Protein AF-A0A9W7BIH4-F1 (afdb_monomer_lite)

Radius of gyration: 24.08 Å; chains: 1; bounding box: 75×62×47 Å

Foldseek 3Di:
DDPPPPPALDPDPDDLCPVVCVPFPVPDDAPRSLVRLVPDDPVSHDPSVVLVSVLLVQQVVV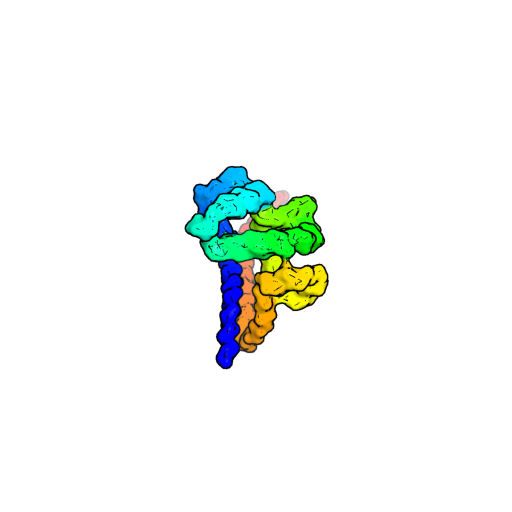QQVQQCVVVVNRRCRPPPSVSVVLVVCLDPVNVVPTDPRNVVSRRNNPPPPCDVVNVVVVVVVVVVVVVVVVVVVVVVVVPDPPPPPDPDDD

Structure (mmCIF, N/CA/C/O backbone):
data_AF-A0A9W7BIH4-F1
#
_entry.id   AF-A0A9W7BIH4-F1
#
loop_
_atom_site.group_PDB
_atom_site.id
_atom_site.type_symbol
_atom_site.label_atom_id
_atom_site.label_alt_id
_atom_site.label_comp_id
_atom_site.label_asym_id
_atom_site.label_entity_id
_atom_site.label_seq_id
_atom_site.pdbx_PDB_ins_code
_atom_site.Cartn_x
_atom_site.Cartn_y
_atom_site.Cartn_z
_atom_site.occupancy
_atom_site.B_iso_or_equiv
_atom_site.auth_seq_id
_atom_site.auth_comp_id
_atom_site.auth_asym_id
_atom_site.auth_atom_id
_atom_site.pdbx_PDB_model_num
ATOM 1 N N . MET A 1 1 ? 21.910 -13.606 21.805 1.00 35.28 1 MET A N 1
ATOM 2 C CA . MET A 1 1 ? 21.619 -12.248 21.303 1.00 35.28 1 MET A CA 1
ATOM 3 C C . MET A 1 1 ? 20.650 -12.376 20.141 1.00 35.28 1 MET A C 1
ATOM 5 O 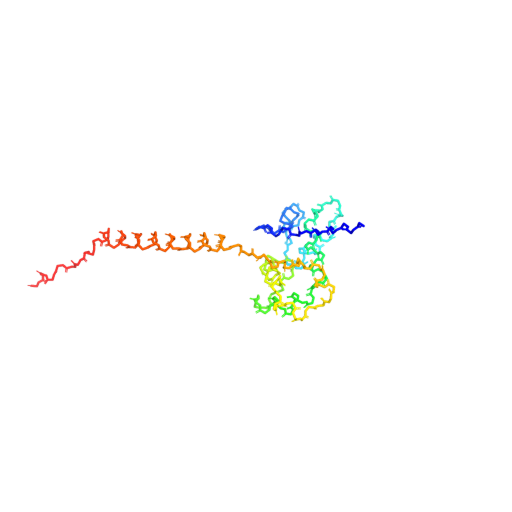O . MET A 1 1 ? 21.078 -12.750 19.060 1.00 35.28 1 MET A O 1
ATOM 9 N N . LEU A 1 2 ? 19.354 -12.165 20.376 1.00 36.50 2 LEU A N 1
ATOM 10 C CA . LEU A 1 2 ? 18.352 -12.098 19.309 1.00 36.50 2 LEU A CA 1
ATOM 11 C C . LEU A 1 2 ? 18.140 -10.621 18.990 1.00 36.50 2 LEU A C 1
ATOM 13 O O . LEU A 1 2 ? 17.525 -9.905 19.774 1.00 36.50 2 LEU A O 1
ATOM 17 N N . ILE A 1 3 ? 18.725 -10.156 17.888 1.00 40.44 3 ILE A N 1
ATOM 18 C CA . ILE A 1 3 ? 18.495 -8.802 17.392 1.00 40.44 3 ILE A CA 1
ATOM 19 C C . ILE A 1 3 ? 17.212 -8.866 16.561 1.00 40.44 3 ILE A C 1
ATOM 21 O O . ILE A 1 3 ? 17.229 -9.325 15.421 1.00 40.44 3 ILE A O 1
ATOM 25 N N . PHE A 1 4 ? 16.090 -8.466 17.158 1.00 33.91 4 PHE A N 1
ATOM 26 C CA . PHE A 1 4 ? 14.836 -8.252 16.440 1.00 33.91 4 PHE A CA 1
ATOM 27 C C . PHE A 1 4 ? 14.981 -6.988 15.585 1.00 33.91 4 PHE A C 1
ATOM 29 O O . PHE A 1 4 ? 14.739 -5.880 16.051 1.00 33.91 4 PHE A O 1
ATOM 36 N N . TRP A 1 5 ? 15.413 -7.150 14.334 1.00 36.06 5 TRP A N 1
ATOM 37 C CA . TRP A 1 5 ? 15.246 -6.124 13.306 1.00 36.06 5 TRP A CA 1
ATOM 38 C C . TRP A 1 5 ? 13.783 -6.145 12.860 1.00 36.06 5 TRP A C 1
ATOM 40 O O . TRP A 1 5 ? 13.414 -6.844 11.921 1.00 36.06 5 TRP A O 1
ATOM 50 N N . THR A 1 6 ? 12.918 -5.426 13.567 1.00 44.88 6 THR A N 1
ATOM 51 C CA . THR A 1 6 ? 11.588 -5.089 13.056 1.00 44.88 6 THR A CA 1
ATOM 52 C C . THR A 1 6 ? 11.733 -3.864 12.163 1.00 44.88 6 THR A C 1
ATOM 54 O O . THR A 1 6 ? 11.725 -2.732 12.643 1.00 44.88 6 THR A O 1
ATOM 57 N N . ALA A 1 7 ? 11.905 -4.097 10.860 1.00 49.81 7 ALA A N 1
ATOM 58 C CA . ALA A 1 7 ? 11.704 -3.077 9.838 1.00 49.81 7 ALA A CA 1
ATOM 59 C C . ALA A 1 7 ? 10.211 -2.712 9.831 1.00 49.81 7 ALA A C 1
ATOM 61 O O . ALA A 1 7 ? 9.383 -3.379 9.214 1.00 49.81 7 ALA A O 1
ATOM 62 N N . GLY A 1 8 ? 9.850 -1.718 10.640 1.00 48.38 8 GLY A N 1
ATOM 63 C CA . GLY A 1 8 ? 8.512 -1.150 10.652 1.00 48.38 8 GLY A CA 1
ATOM 64 C C . GLY A 1 8 ? 8.331 -0.280 9.417 1.00 48.38 8 GLY A C 1
ATOM 65 O O . GLY A 1 8 ? 8.950 0.777 9.314 1.00 48.38 8 GLY A O 1
ATOM 66 N N . ILE A 1 9 ? 7.479 -0.718 8.492 1.00 53.25 9 ILE A N 1
ATOM 67 C CA . ILE A 1 9 ? 7.035 0.107 7.368 1.00 53.25 9 ILE A CA 1
ATOM 68 C C . ILE A 1 9 ? 6.170 1.228 7.956 1.00 53.25 9 ILE A C 1
ATOM 70 O O . ILE A 1 9 ? 5.017 1.014 8.336 1.00 53.25 9 ILE A O 1
ATOM 74 N N . HIS A 1 10 ? 6.740 2.427 8.078 1.00 49.75 10 HIS A N 1
ATOM 75 C CA . HIS A 1 10 ? 5.979 3.625 8.409 1.00 49.75 10 HIS A CA 1
ATOM 76 C C . HIS A 1 10 ? 5.130 4.006 7.195 1.00 49.75 10 HIS A C 1
ATOM 78 O O . HIS A 1 10 ? 5.634 4.583 6.235 1.00 49.75 10 HIS A O 1
ATOM 84 N N . ILE A 1 11 ? 3.836 3.686 7.242 1.00 51.62 11 ILE A N 1
ATOM 85 C CA . ILE A 1 11 ? 2.863 4.159 6.253 1.00 51.62 11 ILE A CA 1
ATOM 86 C C . ILE A 1 11 ? 2.709 5.673 6.458 1.00 51.62 11 ILE A C 1
ATOM 88 O O . ILE A 1 11 ? 2.007 6.130 7.363 1.00 51.62 11 ILE A O 1
ATOM 92 N N . THR A 1 12 ? 3.427 6.465 5.666 1.00 53.59 12 THR A N 1
ATOM 93 C CA . THR A 1 12 ? 3.216 7.910 5.569 1.00 53.59 12 THR A CA 1
ATOM 94 C C . THR A 1 12 ? 1.928 8.177 4.781 1.00 53.59 12 THR A C 1
ATOM 96 O O . THR A 1 12 ? 1.431 7.329 4.050 1.00 53.59 12 THR A O 1
ATOM 99 N N . SER A 1 13 ? 1.337 9.364 4.940 1.00 55.25 13 SER A N 1
ATOM 100 C CA . SER A 1 13 ? 0.094 9.768 4.249 1.00 55.25 13 SER A CA 1
ATOM 101 C C . SER A 1 13 ? 0.248 9.965 2.725 1.00 55.25 13 SER A C 1
ATOM 103 O O . SER A 1 13 ? -0.676 10.467 2.090 1.00 55.25 13 SER A O 1
ATOM 105 N N . SER A 1 14 ? 1.411 9.642 2.162 1.00 73.38 14 SER A N 1
ATOM 106 C CA . SER A 1 14 ? 1.775 9.776 0.747 1.00 73.38 14 SER A CA 1
ATOM 107 C C . SER A 1 14 ? 2.116 8.386 0.214 1.00 73.38 14 SER A C 1
ATOM 109 O O . SER A 1 14 ? 2.603 7.545 0.976 1.00 73.38 14 SER A O 1
ATOM 111 N N . HIS A 1 15 ? 1.800 8.115 -1.053 1.00 83.88 15 HIS A N 1
ATOM 112 C CA . HIS A 1 15 ? 2.003 6.794 -1.630 1.00 83.88 15 HIS A CA 1
ATOM 113 C C . HIS A 1 15 ? 3.509 6.468 -1.637 1.00 83.88 15 HIS A C 1
ATOM 115 O O . HIS A 1 15 ? 4.311 7.310 -2.047 1.00 83.88 15 HIS A O 1
ATOM 121 N N . PRO A 1 16 ? 3.935 5.261 -1.206 1.00 88.06 16 PRO A N 1
ATOM 122 C CA . PRO A 1 16 ? 5.358 4.941 -1.040 1.00 88.06 16 PRO A CA 1
ATOM 123 C C . PRO A 1 16 ? 6.213 5.093 -2.305 1.00 88.06 16 PRO A C 1
ATOM 125 O O . PRO A 1 16 ? 7.430 5.192 -2.196 1.00 88.06 16 PRO A O 1
ATOM 128 N N . CYS A 1 17 ? 5.581 5.098 -3.481 1.00 90.25 17 CYS A N 1
ATOM 129 C CA . CYS A 1 17 ? 6.217 5.296 -4.785 1.00 90.25 17 CYS A CA 1
ATOM 130 C C . CYS A 1 17 ? 5.886 6.643 -5.456 1.00 90.25 17 CYS A C 1
ATOM 132 O O . CYS A 1 17 ? 6.120 6.770 -6.655 1.00 90.25 17 CYS A O 1
ATOM 134 N N . ASP A 1 18 ? 5.298 7.624 -4.755 1.00 89.75 18 ASP A N 1
ATOM 135 C CA . ASP A 1 18 ? 4.875 8.908 -5.356 1.00 89.75 18 ASP A CA 1
ATOM 136 C C . ASP A 1 18 ? 6.024 9.605 -6.104 1.00 89.75 18 ASP A C 1
ATOM 138 O O . ASP A 1 18 ? 5.862 10.087 -7.228 1.00 89.75 18 ASP A O 1
ATOM 142 N N . SER A 1 19 ? 7.214 9.634 -5.497 1.00 89.81 19 SER A N 1
ATOM 143 C CA . SER A 1 19 ? 8.403 10.254 -6.089 1.00 89.81 19 SER A CA 1
ATOM 144 C C . SER A 1 19 ? 8.842 9.570 -7.384 1.00 89.81 19 SER A C 1
ATOM 146 O O . SER A 1 19 ? 9.160 10.235 -8.369 1.00 89.81 19 SER A O 1
ATOM 148 N N . GLU A 1 20 ? 8.856 8.244 -7.391 1.00 92.75 20 GLU A N 1
ATOM 149 C CA . GLU A 1 20 ? 9.295 7.400 -8.494 1.00 92.75 20 GLU A CA 1
ATOM 150 C C . GLU A 1 20 ? 8.273 7.407 -9.625 1.00 92.75 20 GLU A C 1
ATOM 152 O O . GLU A 1 20 ? 8.658 7.472 -10.795 1.00 92.75 20 GLU A O 1
ATOM 157 N N . HIS A 1 21 ? 6.985 7.394 -9.272 1.00 90.75 21 HIS A N 1
ATOM 158 C CA . HIS A 1 21 ? 5.874 7.510 -10.205 1.00 90.75 21 HIS A CA 1
ATOM 159 C C . HIS A 1 21 ? 5.957 8.830 -10.964 1.00 90.75 21 HIS A C 1
ATOM 161 O O . HIS A 1 21 ? 6.021 8.818 -12.194 1.00 90.75 21 HIS A O 1
ATOM 167 N N . ALA A 1 22 ? 6.044 9.951 -10.246 1.00 90.56 22 ALA A N 1
ATOM 168 C CA . ALA A 1 22 ? 6.119 11.271 -10.860 1.00 90.56 22 ALA A CA 1
ATOM 169 C C . ALA A 1 22 ? 7.385 11.454 -11.716 1.00 90.56 22 ALA A C 1
ATOM 171 O O . ALA A 1 22 ? 7.328 12.096 -12.765 1.00 90.56 22 ALA A O 1
ATOM 172 N N . ALA A 1 23 ? 8.521 10.893 -11.288 1.00 92.88 23 ALA A N 1
ATOM 173 C CA . ALA A 1 23 ? 9.799 11.069 -11.974 1.00 92.88 23 ALA A CA 1
ATOM 174 C C . ALA A 1 23 ? 9.971 10.168 -13.207 1.00 92.88 23 ALA A C 1
ATOM 176 O O . ALA A 1 23 ? 10.511 10.622 -14.215 1.00 92.88 23 ALA A O 1
ATOM 177 N N . ASN A 1 24 ? 9.538 8.905 -13.140 1.00 93.31 24 ASN A N 1
ATOM 178 C CA . ASN A 1 24 ? 9.872 7.899 -14.157 1.00 93.31 24 ASN A CA 1
ATOM 179 C C . ASN A 1 24 ? 8.651 7.345 -14.899 1.00 93.31 24 ASN A C 1
ATOM 181 O O . ASN A 1 24 ? 8.778 6.921 -16.046 1.00 93.31 24 ASN A O 1
ATOM 185 N N . CYS A 1 25 ? 7.473 7.364 -14.273 1.00 91.81 25 CYS A N 1
ATOM 186 C CA . CYS A 1 25 ? 6.267 6.716 -14.785 1.00 91.81 25 CYS A CA 1
ATOM 187 C C . CYS A 1 25 ? 5.052 7.665 -14.928 1.00 91.81 25 CYS A C 1
ATOM 189 O O . CYS A 1 25 ? 3.927 7.222 -14.695 1.00 91.81 25 CYS A O 1
ATOM 191 N N . PRO A 1 26 ? 5.196 8.941 -15.351 1.00 91.06 26 PRO A N 1
ATOM 192 C CA . PRO A 1 26 ? 4.129 9.946 -15.229 1.00 91.06 26 PRO A CA 1
ATOM 193 C C . PRO A 1 26 ? 2.877 9.659 -16.074 1.00 91.06 26 PRO A C 1
ATOM 195 O O . PRO A 1 26 ? 1.811 10.203 -15.807 1.00 91.06 26 PRO A O 1
ATOM 198 N N . ALA A 1 27 ? 2.999 8.824 -17.110 1.00 91.06 27 ALA A N 1
ATOM 199 C CA . ALA A 1 27 ? 1.890 8.429 -17.980 1.00 91.06 27 ALA A CA 1
ATOM 200 C C . ALA A 1 27 ? 1.286 7.058 -17.619 1.00 91.06 27 ALA A C 1
ATOM 202 O O . ALA A 1 27 ? 0.334 6.619 -18.266 1.00 91.06 27 ALA A O 1
ATOM 203 N N . ALA A 1 28 ? 1.856 6.356 -16.637 1.00 88.25 28 ALA A N 1
ATOM 204 C CA . ALA A 1 28 ? 1.406 5.034 -16.231 1.00 88.25 28 ALA A CA 1
ATOM 205 C C . ALA A 1 28 ? 0.387 5.127 -15.085 1.00 88.25 28 ALA A C 1
ATOM 207 O O . ALA A 1 28 ? 0.487 5.994 -14.216 1.00 88.25 28 ALA A O 1
ATOM 208 N N . ALA A 1 29 ? -0.587 4.217 -15.089 1.00 83.12 29 ALA A N 1
ATOM 209 C CA . ALA A 1 29 ? -1.617 4.084 -14.060 1.00 83.12 29 ALA A CA 1
ATOM 210 C C . ALA A 1 29 ? -2.024 2.609 -13.907 1.00 83.12 29 ALA A C 1
ATOM 212 O O . ALA A 1 29 ? -1.887 1.829 -14.860 1.00 83.12 29 ALA A O 1
ATOM 213 N N . GLY A 1 30 ? -2.531 2.235 -12.729 1.00 82.00 30 GLY A N 1
ATOM 214 C CA . GLY A 1 30 ? -2.961 0.869 -12.421 1.00 82.00 30 GLY A CA 1
ATOM 215 C C . GLY A 1 30 ? -1.857 -0.164 -12.656 1.00 82.00 30 GLY A C 1
ATOM 216 O O . GLY A 1 30 ? -0.708 0.034 -12.279 1.00 82.00 30 GLY A O 1
ATOM 217 N N . GLU A 1 31 ? -2.175 -1.263 -13.339 1.00 83.00 31 GLU A N 1
ATOM 218 C CA . GLU A 1 31 ? -1.209 -2.344 -13.578 1.00 83.00 31 GLU A CA 1
ATOM 219 C C . GLU A 1 31 ? 0.033 -1.893 -14.364 1.00 83.00 31 GLU A C 1
ATOM 221 O O . GLU A 1 31 ? 1.151 -2.271 -14.020 1.00 83.00 31 GLU A O 1
ATOM 226 N N . ARG A 1 32 ? -0.139 -0.983 -15.333 1.00 86.69 32 ARG A N 1
ATOM 227 C CA . ARG A 1 32 ? 0.984 -0.410 -16.095 1.00 86.69 32 ARG A CA 1
ATOM 228 C C . ARG A 1 32 ? 1.920 0.421 -15.224 1.00 86.69 32 ARG A C 1
ATOM 230 O O . ARG A 1 32 ? 3.093 0.562 -15.556 1.00 86.69 32 ARG A O 1
ATOM 237 N N . LEU A 1 33 ? 1.405 1.009 -14.142 1.00 87.75 33 LEU A N 1
ATOM 238 C CA . LEU A 1 33 ? 2.241 1.713 -13.175 1.00 87.75 33 LEU A CA 1
ATOM 239 C C . LEU A 1 33 ? 3.121 0.725 -12.413 1.00 87.75 33 LEU A C 1
ATOM 241 O O . LEU A 1 33 ? 4.318 0.963 -12.300 1.00 87.75 33 LEU A O 1
ATOM 245 N N . GLY A 1 34 ? 2.556 -0.399 -11.971 1.00 87.31 34 GLY A N 1
ATOM 246 C CA . GLY A 1 34 ? 3.318 -1.481 -11.350 1.00 87.31 34 GLY A CA 1
ATOM 247 C C . GLY A 1 34 ? 4.444 -1.991 -12.239 1.00 87.31 34 GLY A C 1
ATOM 248 O O . GLY A 1 34 ? 5.595 -1.982 -11.819 1.00 87.31 34 GLY A O 1
ATOM 249 N N . GLU A 1 35 ? 4.136 -2.332 -13.492 1.00 89.69 35 GLU A N 1
ATOM 250 C CA . GLU A 1 35 ? 5.139 -2.781 -14.471 1.00 89.69 35 GLU A CA 1
ATOM 251 C C . GLU A 1 35 ? 6.246 -1.740 -14.688 1.00 89.69 35 GLU A C 1
ATOM 253 O O . GLU A 1 35 ? 7.428 -2.078 -14.740 1.00 89.69 35 GLU A O 1
ATOM 258 N N . CYS A 1 36 ? 5.875 -0.460 -14.793 1.00 92.12 36 CYS A N 1
ATOM 259 C CA . CYS A 1 36 ? 6.836 0.623 -14.969 1.00 92.12 36 CYS A CA 1
ATOM 260 C C . CYS A 1 36 ? 7.751 0.783 -13.747 1.00 92.12 36 CYS A C 1
ATOM 262 O O . CYS A 1 36 ? 8.964 0.918 -13.905 1.00 92.12 36 CYS A O 1
ATOM 264 N N . LEU A 1 37 ? 7.186 0.743 -12.538 1.00 91.25 37 LEU A N 1
ATOM 265 C CA . LEU A 1 37 ? 7.934 0.881 -11.289 1.00 91.25 37 LEU A CA 1
ATOM 266 C C . LEU A 1 37 ? 8.817 -0.342 -10.999 1.00 91.25 37 LEU A C 1
ATOM 268 O O . LEU A 1 37 ? 9.927 -0.176 -10.500 1.00 91.25 37 LEU A O 1
ATOM 272 N N . GLU A 1 38 ? 8.366 -1.552 -11.337 1.00 90.06 38 GLU A N 1
ATOM 273 C CA . GLU A 1 38 ? 9.153 -2.790 -11.227 1.00 90.06 38 GLU A CA 1
ATOM 274 C C . GLU A 1 38 ? 10.310 -2.841 -12.232 1.00 90.06 38 GLU A C 1
ATOM 276 O O . GLU A 1 38 ? 11.348 -3.439 -11.951 1.00 90.06 38 GLU A O 1
ATOM 281 N N . ALA A 1 39 ? 10.160 -2.192 -13.390 1.00 90.31 39 ALA A N 1
ATOM 282 C CA . ALA A 1 39 ? 11.225 -2.069 -14.381 1.00 90.31 39 ALA A CA 1
ATOM 283 C C . ALA A 1 39 ? 12.324 -1.069 -13.973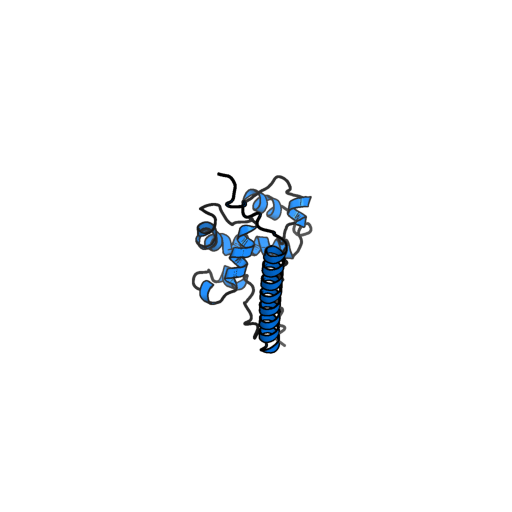 1.00 90.31 39 ALA A C 1
ATOM 285 O O . ALA A 1 39 ? 13.394 -1.045 -14.594 1.00 90.31 39 ALA A O 1
ATOM 286 N N . LEU A 1 40 ? 12.093 -0.244 -12.945 1.00 88.94 40 LEU A N 1
ATOM 287 C CA . LEU A 1 40 ? 13.135 0.616 -12.393 1.00 88.94 40 LEU A CA 1
ATOM 288 C C . LEU A 1 40 ? 14.199 -0.245 -11.713 1.00 88.94 40 LEU A C 1
ATOM 290 O O . LEU A 1 40 ? 13.902 -1.165 -10.955 1.00 88.94 40 LEU A O 1
ATOM 294 N N . SER A 1 41 ? 15.469 0.066 -11.977 1.00 72.88 41 SER A N 1
ATOM 295 C CA . SER A 1 41 ? 16.572 -0.657 -11.346 1.00 72.88 41 SER A CA 1
ATOM 296 C C . SER A 1 41 ? 16.520 -0.522 -9.823 1.00 72.88 41 SER A C 1
ATOM 298 O O . SER A 1 41 ? 16.081 0.502 -9.296 1.00 72.88 41 SER A O 1
ATOM 300 N N . ASP A 1 42 ? 17.069 -1.504 -9.106 1.00 73.25 42 ASP A N 1
ATOM 301 C CA . ASP A 1 42 ? 17.136 -1.484 -7.644 1.00 73.25 42 ASP A CA 1
ATOM 302 C C . ASP A 1 42 ? 17.762 -0.197 -7.066 1.00 73.25 42 ASP A C 1
ATOM 304 O O . ASP A 1 42 ? 17.464 0.193 -5.944 1.00 73.25 42 ASP A O 1
ATOM 308 N N . ASN A 1 43 ? 18.612 0.513 -7.797 1.00 75.06 43 ASN A N 1
ATOM 309 C CA . ASN A 1 43 ? 19.225 1.740 -7.279 1.00 75.06 43 ASN A CA 1
ATOM 310 C C . ASN A 1 43 ? 18.394 3.004 -7.554 1.00 75.06 43 ASN A C 1
ATOM 312 O O . ASN A 1 43 ? 18.753 4.081 -7.084 1.00 75.06 43 ASN A O 1
ATOM 316 N N . SER A 1 44 ? 17.315 2.886 -8.329 1.00 83.56 44 SER A N 1
ATOM 317 C CA . SER A 1 44 ? 16.487 4.006 -8.793 1.00 83.56 44 SER A CA 1
ATOM 318 C C . SER A 1 44 ? 15.205 4.193 -7.980 1.00 83.56 44 SER A C 1
ATOM 320 O O . SER A 1 44 ? 14.608 5.264 -8.053 1.00 83.56 44 SER A O 1
ATOM 322 N N . SER A 1 45 ? 14.809 3.184 -7.203 1.00 88.31 45 SER A N 1
ATOM 323 C CA . SER A 1 45 ? 13.608 3.212 -6.366 1.00 88.31 45 SER A CA 1
ATOM 324 C C . SER A 1 45 ? 13.976 3.279 -4.888 1.00 88.31 45 SER A C 1
ATOM 326 O O . SER A 1 45 ? 14.890 2.586 -4.429 1.00 88.31 45 SER A O 1
ATOM 328 N N . SER A 1 46 ? 13.248 4.087 -4.121 1.00 91.12 46 SER A N 1
ATOM 329 C CA . SER A 1 46 ? 13.373 4.118 -2.668 1.00 91.12 46 SER A CA 1
ATOM 330 C C . SER A 1 46 ? 13.040 2.757 -2.062 1.00 91.12 46 SER A C 1
ATOM 332 O O . SER A 1 46 ? 12.252 1.974 -2.597 1.00 91.12 46 SER A O 1
ATOM 334 N N . GLN A 1 47 ? 13.626 2.484 -0.896 1.00 89.69 47 GLN A N 1
ATOM 335 C CA . GLN A 1 47 ? 13.360 1.253 -0.157 1.00 89.69 47 GLN A CA 1
ATOM 336 C C . GLN A 1 47 ? 11.864 1.093 0.160 1.00 89.69 47 GLN A C 1
ATOM 338 O O . GLN A 1 47 ? 11.323 0.002 0.010 1.00 89.69 47 GLN A O 1
ATOM 343 N N . ALA A 1 48 ? 11.187 2.191 0.513 1.00 88.25 48 ALA A N 1
ATOM 344 C CA . ALA A 1 48 ? 9.754 2.192 0.789 1.00 88.25 48 ALA A CA 1
ATOM 345 C C . ALA A 1 48 ? 8.930 1.794 -0.446 1.00 88.25 48 ALA A C 1
ATOM 347 O O . ALA A 1 48 ? 8.025 0.966 -0.336 1.00 88.25 48 ALA A O 1
ATOM 348 N N . CYS A 1 49 ? 9.269 2.323 -1.627 1.00 90.44 49 CYS A N 1
ATOM 349 C CA . CYS A 1 49 ? 8.598 1.938 -2.863 1.00 90.44 49 CYS A CA 1
ATOM 350 C C . CYS A 1 49 ? 8.819 0.455 -3.193 1.00 90.44 49 CYS A C 1
ATOM 352 O O . CYS A 1 49 ? 7.878 -0.255 -3.539 1.00 90.44 49 CYS A O 1
ATOM 354 N N . LYS A 1 50 ? 10.039 -0.060 -3.024 1.00 91.44 50 LYS A N 1
ATOM 355 C CA . LYS A 1 50 ? 10.324 -1.481 -3.270 1.00 91.44 50 LYS A CA 1
ATOM 356 C C . LYS A 1 50 ? 9.563 -2.411 -2.340 1.00 91.44 50 LYS A C 1
ATOM 358 O O . LYS A 1 50 ? 9.013 -3.410 -2.790 1.00 91.44 50 LYS A O 1
ATOM 363 N N . GLU A 1 51 ? 9.537 -2.094 -1.051 1.00 89.38 51 GLU A N 1
ATOM 364 C CA . GLU A 1 51 ? 8.783 -2.868 -0.064 1.00 89.38 51 GLU A CA 1
ATOM 365 C C . GLU A 1 51 ? 7.292 -2.863 -0.402 1.00 89.38 51 GLU A C 1
ATOM 367 O O . GLU A 1 51 ? 6.645 -3.908 -0.355 1.00 89.38 51 GLU A O 1
ATOM 372 N N . TRP A 1 52 ? 6.765 -1.716 -0.837 1.00 88.56 52 TRP A N 1
ATOM 373 C CA . TRP A 1 52 ? 5.396 -1.602 -1.324 1.00 88.56 52 TRP A CA 1
ATOM 374 C C . TRP A 1 52 ? 5.124 -2.482 -2.550 1.00 88.56 52 TRP A C 1
ATOM 376 O O . TRP A 1 52 ? 4.175 -3.266 -2.533 1.00 88.56 52 TRP A O 1
ATOM 386 N N . LEU A 1 53 ? 5.967 -2.414 -3.586 1.00 90.19 53 LEU A N 1
ATOM 387 C CA . LEU A 1 53 ? 5.846 -3.264 -4.779 1.00 90.19 53 LEU A CA 1
ATOM 388 C C . LEU A 1 53 ? 5.944 -4.752 -4.420 1.00 90.19 53 LEU A C 1
ATOM 390 O O . LEU A 1 53 ? 5.191 -5.573 -4.942 1.00 90.19 53 LEU A O 1
ATOM 394 N N . HIS A 1 54 ? 6.819 -5.103 -3.478 1.00 90.69 54 HIS A N 1
ATOM 395 C CA . HIS A 1 54 ? 6.966 -6.475 -3.011 1.00 90.69 54 HIS A CA 1
ATOM 396 C C . HIS A 1 54 ? 5.698 -6.984 -2.310 1.00 90.69 54 HIS A C 1
ATOM 398 O O . HIS A 1 54 ? 5.225 -8.077 -2.625 1.00 90.69 54 HIS A O 1
ATOM 404 N N . VAL A 1 55 ? 5.100 -6.176 -1.424 1.00 89.38 55 VAL A N 1
ATOM 405 C CA . VAL A 1 55 ? 3.801 -6.483 -0.799 1.00 89.38 55 VAL A CA 1
ATOM 406 C C . VAL A 1 55 ? 2.722 -6.657 -1.868 1.00 89.38 55 VAL A C 1
ATOM 408 O O . VAL A 1 55 ? 1.997 -7.645 -1.831 1.00 89.38 55 VAL A O 1
ATOM 411 N N . GLN A 1 56 ? 2.638 -5.747 -2.842 1.00 88.88 56 GLN A N 1
ATOM 412 C CA . GLN A 1 56 ? 1.664 -5.815 -3.941 1.00 88.88 56 GLN A CA 1
ATOM 413 C C . GLN A 1 56 ? 1.802 -7.100 -4.766 1.00 88.88 56 GLN A C 1
ATOM 415 O O . GLN A 1 56 ? 0.800 -7.724 -5.108 1.00 88.88 56 GLN A O 1
ATOM 420 N N . SER A 1 57 ? 3.036 -7.516 -5.055 1.00 89.38 57 SER A N 1
ATOM 421 C CA . SER A 1 57 ? 3.333 -8.729 -5.819 1.00 89.38 57 SER A CA 1
ATOM 422 C C . SER A 1 57 ? 2.936 -9.997 -5.052 1.00 89.38 57 SER A C 1
ATOM 424 O O . SER A 1 57 ? 2.168 -10.824 -5.555 1.00 89.38 57 SER A O 1
ATOM 426 N N . VAL A 1 58 ? 3.385 -10.121 -3.798 1.00 90.69 58 VAL A N 1
ATOM 427 C CA . VAL A 1 58 ? 3.163 -11.317 -2.967 1.00 90.69 58 VAL A CA 1
ATOM 428 C C . VAL A 1 58 ? 1.715 -11.438 -2.490 1.00 90.69 58 VAL A C 1
ATOM 430 O O . VAL A 1 58 ? 1.187 -12.544 -2.439 1.00 90.69 58 VAL A O 1
ATOM 433 N N . CYS A 1 59 ? 1.062 -10.323 -2.166 1.00 89.75 59 CYS A N 1
ATOM 434 C CA . CYS A 1 59 ? -0.332 -10.278 -1.714 1.00 89.75 59 CYS A CA 1
ATOM 435 C C . CYS A 1 59 ? -1.334 -10.058 -2.861 1.00 89.75 59 CYS A C 1
ATOM 437 O O . CYS A 1 59 ? -2.482 -9.691 -2.606 1.00 89.75 59 CYS A O 1
ATOM 439 N N . SER A 1 60 ? -0.914 -10.209 -4.121 1.00 87.12 60 SER A N 1
ATOM 440 C CA . SER A 1 60 ? -1.719 -9.827 -5.289 1.00 87.12 60 SER A CA 1
ATOM 441 C C . SER A 1 60 ? -3.079 -10.531 -5.343 1.00 87.12 60 SER A C 1
ATOM 443 O O . SER A 1 60 ? -4.091 -9.879 -5.591 1.00 87.12 60 SER A O 1
ATOM 445 N N . SER A 1 61 ? -3.139 -11.833 -5.052 1.00 87.50 61 SER A N 1
ATOM 446 C CA . SER A 1 61 ? -4.399 -12.591 -5.022 1.00 87.50 61 SER A CA 1
ATOM 447 C C . SER A 1 61 ? -5.373 -12.098 -3.953 1.00 87.50 61 SER A C 1
ATOM 449 O O . SER A 1 61 ? -6.575 -11.999 -4.194 1.00 87.50 61 SER A O 1
ATOM 451 N N . GLU A 1 62 ? -4.866 -11.772 -2.772 1.00 87.38 62 GLU A N 1
ATOM 452 C CA . GLU A 1 62 ? -5.651 -11.290 -1.645 1.00 87.38 62 GLU A CA 1
ATOM 453 C C . GLU A 1 62 ? -6.125 -9.858 -1.879 1.00 87.38 62 GLU A C 1
ATOM 455 O O . GLU A 1 62 ? -7.247 -9.517 -1.507 1.00 87.38 62 GLU A O 1
ATOM 460 N N . LEU A 1 63 ? -5.292 -9.028 -2.516 1.00 83.88 63 LEU A N 1
ATOM 461 C CA . LEU A 1 63 ? -5.651 -7.664 -2.894 1.00 83.88 63 LEU A CA 1
ATOM 462 C C . LEU A 1 63 ? -6.827 -7.691 -3.871 1.00 83.88 63 LEU A C 1
ATOM 464 O O . LEU A 1 63 ? -7.798 -6.969 -3.662 1.00 83.88 63 LEU A O 1
ATOM 468 N N . LEU A 1 64 ? -6.785 -8.587 -4.860 1.00 82.44 64 LEU A N 1
ATOM 469 C CA . LEU A 1 64 ? -7.892 -8.785 -5.796 1.00 82.44 64 LEU A CA 1
ATOM 470 C C . LEU A 1 64 ? -9.161 -9.280 -5.081 1.00 82.44 64 LEU A C 1
ATOM 472 O O . LEU A 1 64 ? -10.238 -8.724 -5.264 1.00 82.44 64 LEU A O 1
ATOM 476 N N . ASP A 1 65 ? -9.074 -10.288 -4.209 1.00 82.69 65 ASP A N 1
ATOM 477 C CA . ASP A 1 65 ? -10.280 -10.833 -3.562 1.00 82.69 65 ASP A CA 1
ATOM 478 C C . ASP A 1 65 ? -10.907 -9.878 -2.526 1.00 82.69 65 ASP A C 1
ATOM 480 O O . ASP A 1 65 ? -12.131 -9.838 -2.358 1.00 82.69 65 ASP A O 1
ATOM 484 N N . GLN A 1 66 ? -10.094 -9.117 -1.796 1.00 79.19 66 GLN A N 1
ATOM 485 C CA . GLN A 1 66 ? -10.557 -8.361 -0.626 1.00 79.19 66 GLN A CA 1
ATOM 486 C C . GLN A 1 66 ? -10.700 -6.866 -0.896 1.00 79.19 66 GLN A C 1
ATOM 488 O O . GLN A 1 66 ? -11.602 -6.233 -0.339 1.00 79.19 66 GLN A O 1
ATOM 493 N N . CYS A 1 67 ? -9.846 -6.297 -1.744 1.00 76.62 67 CYS A N 1
ATOM 494 C CA . CYS A 1 67 ? -9.866 -4.869 -2.031 1.00 76.62 67 CYS A CA 1
ATOM 495 C C . CYS A 1 67 ? -10.741 -4.541 -3.252 1.00 76.62 67 CYS A C 1
ATOM 497 O O . CYS A 1 67 ? -11.490 -3.568 -3.179 1.00 76.62 67 CYS A O 1
ATOM 499 N N . ASP A 1 68 ? -10.786 -5.374 -4.303 1.00 68.56 68 ASP A N 1
ATOM 500 C CA . ASP A 1 68 ? -11.600 -5.067 -5.501 1.00 68.56 68 ASP A CA 1
ATOM 501 C C . ASP A 1 68 ? -13.105 -4.994 -5.194 1.00 68.56 68 ASP A C 1
ATOM 503 O O . ASP A 1 68 ? -13.845 -4.238 -5.828 1.00 68.56 68 ASP A O 1
ATOM 507 N N . LYS A 1 69 ? -13.566 -5.713 -4.158 1.00 68.81 69 LYS A N 1
ATOM 508 C CA . LYS A 1 69 ? -14.945 -5.614 -3.642 1.00 68.81 69 LYS A CA 1
ATOM 509 C C . LYS A 1 69 ? -15.297 -4.203 -3.160 1.00 68.81 69 LYS A C 1
ATOM 511 O O . LYS A 1 69 ? -16.470 -3.840 -3.176 1.00 68.81 69 LYS A O 1
ATOM 516 N N . ARG A 1 70 ? -14.314 -3.415 -2.713 1.00 67.88 70 ARG A N 1
ATOM 517 C CA . ARG A 1 70 ? -14.507 -2.003 -2.340 1.00 67.88 70 ARG A CA 1
ATOM 518 C C . ARG A 1 70 ? -14.429 -1.058 -3.531 1.00 67.88 70 ARG A C 1
ATOM 520 O O . ARG A 1 70 ? -15.062 -0.012 -3.483 1.00 67.88 70 ARG A O 1
ATOM 527 N N . ASN A 1 71 ? -13.697 -1.437 -4.571 1.00 65.81 71 ASN A N 1
ATOM 528 C CA . ASN A 1 71 ? -13.386 -0.588 -5.717 1.00 65.81 71 ASN A CA 1
ATOM 529 C C . ASN A 1 71 ? -14.315 -0.806 -6.922 1.00 65.81 71 ASN A C 1
ATOM 531 O O . ASN A 1 71 ? -13.928 -0.550 -8.060 1.00 65.81 71 ASN A O 1
ATOM 535 N N . GLU A 1 72 ? -15.535 -1.299 -6.687 1.00 68.81 72 GLU A N 1
ATOM 536 C CA . GLU A 1 72 ? -16.549 -1.521 -7.732 1.00 68.81 72 GLU A CA 1
ATOM 537 C C . GLU A 1 72 ? -16.027 -2.364 -8.919 1.00 68.81 72 GLU A C 1
ATOM 539 O O . GLU A 1 72 ? -16.440 -2.184 -10.062 1.00 68.81 72 GLU A O 1
ATOM 544 N N . GLY A 1 73 ? -15.108 -3.302 -8.651 1.00 63.44 73 GLY A N 1
ATOM 545 C CA . GLY A 1 73 ? -14.504 -4.164 -9.672 1.00 63.44 73 GLY A CA 1
ATOM 546 C C . GLY A 1 73 ? -13.292 -3.570 -10.399 1.00 63.44 73 GLY A C 1
ATOM 547 O O . GLY A 1 73 ? -12.814 -4.181 -11.354 1.00 63.44 73 GLY A O 1
ATOM 548 N N . SER A 1 74 ? -12.778 -2.415 -9.963 1.00 63.50 74 SER A N 1
ATOM 549 C CA . SER A 1 74 ? -11.481 -1.904 -10.421 1.00 63.50 74 SER A CA 1
ATOM 550 C C . SER A 1 74 ? -10.342 -2.517 -9.599 1.00 63.50 74 SER A C 1
ATOM 552 O O . SER A 1 74 ? -10.432 -2.511 -8.369 1.00 63.50 74 SER A O 1
ATOM 554 N N . PRO A 1 75 ? -9.256 -2.991 -10.239 1.00 66.44 75 PRO A N 1
ATOM 555 C CA . PRO A 1 75 ? -8.147 -3.614 -9.531 1.00 66.44 75 PRO A CA 1
ATOM 556 C C . PRO A 1 75 ? -7.492 -2.616 -8.570 1.00 66.44 75 PRO A C 1
ATOM 558 O O . PRO A 1 75 ? -7.012 -1.556 -8.984 1.00 66.44 75 PRO A O 1
ATOM 561 N N . CYS A 1 76 ? -7.435 -2.953 -7.282 1.00 76.06 76 CYS A N 1
ATOM 562 C CA . CYS A 1 76 ? -6.731 -2.132 -6.286 1.00 76.06 76 CYS A CA 1
ATOM 563 C C . CYS A 1 76 ? -5.204 -2.161 -6.462 1.00 76.06 76 CYS A C 1
ATOM 565 O O . CYS A 1 76 ? -4.499 -1.329 -5.896 1.00 76.06 76 CYS A O 1
ATOM 567 N N . LYS A 1 77 ? -4.686 -3.121 -7.234 1.00 76.81 77 LYS A N 1
ATOM 568 C CA . LYS A 1 77 ? -3.255 -3.343 -7.456 1.00 76.81 77 LYS A CA 1
ATOM 569 C C . LYS A 1 77 ? -2.567 -2.079 -7.999 1.00 76.81 77 LYS A C 1
ATOM 571 O O . LYS A 1 77 ? -2.996 -1.529 -9.011 1.00 76.81 77 LYS A O 1
ATOM 576 N N . TYR A 1 78 ? -1.497 -1.650 -7.326 1.00 75.19 78 TYR A N 1
ATOM 577 C CA . TYR A 1 78 ? -0.703 -0.444 -7.643 1.00 75.19 78 TYR A CA 1
ATOM 578 C C . TYR A 1 78 ? -1.493 0.873 -7.753 1.00 75.19 78 TYR A C 1
ATOM 580 O O . TYR A 1 78 ? -1.005 1.832 -8.346 1.00 75.19 78 TYR A O 1
ATOM 588 N N . ASN A 1 79 ? -2.699 0.927 -7.188 1.00 76.12 79 ASN A N 1
ATOM 589 C CA . ASN A 1 79 ? -3.477 2.152 -7.064 1.00 76.12 79 ASN A CA 1
ATOM 590 C C . ASN A 1 79 ? -3.447 2.651 -5.619 1.00 76.12 79 ASN A C 1
ATOM 592 O O . ASN A 1 79 ? -3.260 1.873 -4.676 1.00 76.12 79 ASN A O 1
ATOM 596 N N . ASP A 1 80 ? -3.724 3.941 -5.445 1.00 76.62 80 ASP A N 1
ATOM 597 C CA . ASP A 1 80 ? -3.805 4.577 -4.128 1.00 76.62 80 ASP A CA 1
ATOM 598 C C . ASP A 1 80 ? -4.810 3.886 -3.202 1.00 76.62 80 ASP A C 1
ATOM 600 O O . ASP A 1 80 ? -4.612 3.867 -1.991 1.00 76.62 80 ASP A O 1
ATOM 604 N N . ASP A 1 81 ? -5.837 3.236 -3.756 1.00 76.62 81 ASP A N 1
ATOM 605 C CA . ASP A 1 81 ? -6.852 2.493 -3.004 1.00 76.62 81 ASP A CA 1
ATOM 606 C C . ASP A 1 81 ? -6.325 1.223 -2.319 1.00 76.62 81 ASP A C 1
ATOM 608 O O . ASP A 1 81 ? -6.912 0.754 -1.334 1.00 76.62 81 ASP A O 1
ATOM 612 N N . ALA A 1 82 ? -5.190 0.674 -2.764 1.00 81.06 82 ALA A N 1
ATOM 613 C CA . ALA A 1 82 ? -4.553 -0.410 -2.026 1.00 81.06 82 ALA A CA 1
ATOM 614 C C . ALA A 1 82 ? -3.987 0.063 -0.684 1.00 81.06 82 ALA A C 1
ATOM 616 O O . ALA A 1 82 ? -3.931 -0.740 0.244 1.00 81.06 82 ALA A O 1
ATOM 617 N N . ILE A 1 83 ? -3.602 1.337 -0.534 1.00 82.06 83 ILE A N 1
ATOM 618 C CA . ILE A 1 83 ? -3.074 1.868 0.735 1.00 82.06 83 ILE A CA 1
ATOM 619 C C . ILE A 1 83 ? -4.110 1.783 1.857 1.00 82.06 83 ILE A C 1
ATOM 621 O O . ILE A 1 83 ? -3.821 1.140 2.871 1.00 82.06 83 ILE A O 1
ATOM 625 N N . PRO A 1 84 ? -5.317 2.376 1.737 1.00 80.69 84 PRO A N 1
ATOM 626 C CA . PRO A 1 84 ? -6.320 2.251 2.777 1.00 80.69 84 PRO A CA 1
ATOM 627 C C . PRO A 1 84 ? -6.727 0.790 2.963 1.00 80.69 84 PRO A C 1
ATOM 629 O O . PRO A 1 84 ? -6.939 0.388 4.105 1.00 80.69 84 PRO A O 1
ATOM 632 N N . CYS A 1 85 ? -6.781 -0.023 1.901 1.00 83.06 85 CYS A N 1
ATOM 633 C CA . CYS A 1 85 ? -7.085 -1.445 2.040 1.00 83.06 85 CYS A CA 1
ATOM 634 C C . CYS A 1 85 ? -6.045 -2.177 2.908 1.00 83.06 85 CYS A C 1
ATOM 636 O O . CYS A 1 85 ? -6.405 -2.789 3.914 1.00 83.06 85 CYS A O 1
ATOM 638 N N . LEU A 1 86 ? -4.755 -2.036 2.595 1.00 82.00 86 LEU A N 1
ATOM 639 C CA . LEU A 1 86 ? -3.654 -2.651 3.339 1.00 82.00 86 LEU A CA 1
ATOM 640 C C . LEU A 1 86 ? -3.524 -2.094 4.761 1.00 82.00 86 LEU A C 1
ATOM 642 O O . LEU A 1 86 ? -3.188 -2.836 5.685 1.00 82.00 86 LEU A O 1
ATOM 646 N N . ALA A 1 87 ? -3.879 -0.827 4.988 1.00 80.75 87 ALA A N 1
ATOM 647 C CA . ALA A 1 87 ? -3.958 -0.271 6.335 1.00 80.75 87 ALA A CA 1
ATOM 648 C C . ALA A 1 87 ? -4.988 -1.023 7.202 1.00 80.75 87 ALA A C 1
ATOM 650 O O . ALA A 1 87 ? -4.705 -1.318 8.365 1.00 80.75 87 ALA A O 1
ATOM 651 N N . PHE A 1 88 ? -6.144 -1.416 6.646 1.00 79.06 88 PHE A N 1
ATOM 652 C CA . PHE A 1 88 ? -7.133 -2.236 7.365 1.00 79.06 88 PHE A CA 1
ATOM 653 C C . PHE A 1 88 ? -6.639 -3.661 7.659 1.00 79.06 88 PHE A C 1
ATOM 655 O O . PHE A 1 88 ? -7.056 -4.260 8.651 1.00 79.06 88 PHE A O 1
ATOM 662 N N . TRP A 1 89 ? -5.722 -4.202 6.855 1.00 80.31 89 TRP A N 1
ATOM 663 C CA . TRP A 1 89 ? -5.205 -5.569 7.005 1.00 80.31 89 TRP A CA 1
ATOM 664 C C . TRP A 1 89 ? -4.260 -5.754 8.195 1.00 80.31 89 TRP A C 1
ATOM 666 O O . TRP A 1 89 ? -3.983 -6.881 8.614 1.00 80.31 89 TRP A O 1
ATOM 676 N N . THR A 1 90 ? -3.778 -4.655 8.773 1.00 74.00 90 THR A N 1
ATOM 677 C CA . THR A 1 90 ? -3.016 -4.690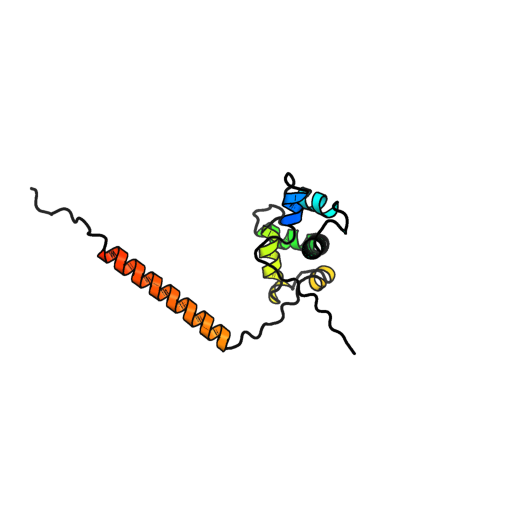 10.027 1.00 74.00 90 THR A CA 1
ATOM 678 C C . THR A 1 90 ? -3.877 -5.126 11.218 1.00 74.00 90 THR A C 1
ATOM 680 O O . THR A 1 90 ? -3.340 -5.584 12.228 1.00 74.00 90 THR A O 1
ATOM 683 N N . HIS A 1 91 ? -5.208 -5.060 11.095 1.00 77.31 91 HIS A N 1
ATOM 684 C CA . HIS A 1 91 ? -6.126 -5.474 12.145 1.00 77.31 91 HIS A CA 1
ATOM 685 C C . HIS A 1 91 ? -6.224 -7.016 12.224 1.00 77.31 91 HIS A C 1
ATOM 687 O O . HIS A 1 91 ? -6.504 -7.664 11.212 1.00 77.31 91 HIS A O 1
ATOM 693 N N . PRO A 1 92 ? -6.035 -7.631 13.412 1.00 75.81 92 PRO A N 1
ATOM 694 C CA . PRO A 1 92 ? -5.956 -9.088 13.568 1.00 75.81 92 PRO A CA 1
ATOM 695 C C . PRO A 1 92 ? -7.150 -9.848 12.986 1.00 75.81 92 PRO A C 1
ATOM 697 O O . PRO A 1 92 ? -6.964 -10.878 12.342 1.00 75.81 92 PRO A O 1
ATOM 700 N N . ASP A 1 93 ? -8.355 -9.304 13.163 1.00 75.50 93 ASP A N 1
ATOM 701 C CA . ASP A 1 93 ? -9.606 -9.926 12.713 1.00 75.50 93 ASP A CA 1
ATOM 702 C C . ASP A 1 93 ? -9.679 -10.113 11.190 1.00 75.50 93 ASP A C 1
ATOM 704 O O . ASP A 1 93 ? -10.350 -11.026 10.718 1.00 75.50 93 ASP A O 1
ATOM 708 N N . TYR A 1 94 ? -8.955 -9.296 10.418 1.00 71.69 94 TYR A N 1
ATOM 709 C CA . TYR A 1 94 ? -8.949 -9.362 8.954 1.00 71.69 94 TYR A CA 1
ATOM 710 C C . TYR A 1 94 ? -7.802 -10.217 8.406 1.00 71.69 94 TYR A C 1
ATOM 712 O O . TYR A 1 94 ? -7.827 -10.602 7.245 1.00 71.69 94 TYR A O 1
ATOM 720 N N . ARG A 1 95 ? -6.822 -10.606 9.235 1.00 75.38 95 ARG A N 1
ATOM 721 C CA . ARG A 1 95 ? -5.731 -11.506 8.810 1.00 75.38 95 ARG A CA 1
ATOM 722 C C . ARG A 1 95 ? -6.198 -12.950 8.573 1.00 75.38 95 ARG A C 1
ATOM 724 O O . ARG A 1 95 ? -5.421 -13.777 8.086 1.00 75.38 95 ARG A O 1
ATOM 731 N N . VAL A 1 96 ? -7.434 -13.291 8.933 1.00 71.50 96 VAL A N 1
ATOM 732 C CA . VAL A 1 96 ? -8.013 -14.623 8.721 1.00 71.50 96 VAL A CA 1
ATOM 733 C C . VAL A 1 96 ? -8.427 -14.756 7.253 1.00 71.50 96 VAL A C 1
ATOM 735 O O . VAL A 1 96 ? -9.512 -14.353 6.865 1.00 71.50 96 VAL A O 1
ATOM 738 N N . GLY A 1 97 ? -7.537 -15.304 6.427 1.00 74.69 97 GLY A N 1
ATOM 739 C CA . GLY A 1 97 ? -7.789 -15.526 4.997 1.00 74.69 97 GLY A CA 1
ATOM 740 C C . GLY A 1 97 ? -6.562 -15.308 4.119 1.00 74.69 97 GLY A C 1
ATOM 741 O O . GLY A 1 97 ? -6.481 -15.880 3.041 1.00 74.69 97 GLY A O 1
ATOM 742 N N . TYR A 1 98 ? -5.572 -14.554 4.605 1.00 85.25 98 TYR A N 1
ATOM 743 C CA . TYR A 1 98 ? -4.367 -14.268 3.822 1.00 85.25 98 TYR A CA 1
ATOM 744 C C . TYR A 1 98 ? -3.388 -15.439 3.829 1.00 85.25 98 TYR A C 1
ATOM 746 O O . TYR A 1 98 ? -3.277 -16.168 4.831 1.00 85.25 98 TYR A O 1
ATOM 754 N N . SER A 1 99 ? -2.638 -15.589 2.740 1.00 89.19 99 SER A N 1
ATOM 755 C CA . SER A 1 99 ? -1.515 -16.517 2.663 1.00 89.19 99 SER A CA 1
ATOM 756 C C . SER A 1 99 ? -0.464 -16.224 3.737 1.00 89.19 99 SER A C 1
ATOM 758 O O . SER A 1 99 ? -0.370 -15.124 4.291 1.00 89.19 99 SER A O 1
ATOM 760 N N . VAL A 1 100 ? 0.337 -17.242 4.059 1.00 88.88 100 VAL A N 1
ATOM 761 C CA . VAL A 1 100 ? 1.442 -17.108 5.021 1.00 88.88 100 VAL A CA 1
ATOM 762 C C . VAL A 1 100 ? 2.451 -16.069 4.529 1.00 88.88 100 VAL A C 1
ATOM 764 O O . VAL A 1 100 ? 2.807 -15.179 5.294 1.00 88.88 100 VAL A O 1
ATOM 767 N N . ALA A 1 101 ? 2.811 -16.117 3.242 1.00 89.25 101 ALA A N 1
ATOM 768 C CA . ALA A 1 101 ? 3.747 -15.176 2.632 1.00 89.25 101 ALA A CA 1
ATOM 769 C C . ALA A 1 101 ? 3.265 -13.721 2.754 1.00 89.25 101 ALA A C 1
ATOM 771 O O . ALA A 1 101 ? 4.012 -12.859 3.210 1.00 89.25 101 ALA A O 1
ATOM 772 N N . CYS A 1 102 ? 1.991 -13.448 2.449 1.00 88.81 102 CYS A N 1
ATOM 773 C CA . CYS A 1 102 ? 1.447 -12.102 2.595 1.00 88.81 102 CYS A CA 1
ATOM 774 C C . CYS A 1 102 ? 1.448 -11.630 4.064 1.00 88.81 102 CYS A C 1
ATOM 776 O O . CYS A 1 102 ? 1.855 -10.510 4.372 1.00 88.81 102 CYS A O 1
ATOM 778 N N . LYS A 1 103 ? 1.067 -12.497 5.013 1.00 87.31 103 LYS A N 1
ATOM 779 C CA . LYS A 1 103 ? 1.052 -12.170 6.456 1.00 87.31 103 LYS A CA 1
ATOM 780 C C . LYS A 1 103 ? 2.416 -11.791 7.021 1.00 87.31 103 LYS A C 1
ATOM 782 O O . LYS A 1 103 ? 2.463 -11.024 7.986 1.00 87.31 103 LYS A O 1
ATOM 787 N N . GLU A 1 104 ? 3.482 -12.375 6.488 1.00 88.88 104 GLU A N 1
ATOM 788 C CA . GLU A 1 104 ? 4.854 -12.111 6.921 1.00 88.88 104 GLU A CA 1
ATOM 789 C C . GLU A 1 104 ? 5.350 -10.735 6.471 1.00 88.88 104 GLU A C 1
ATOM 791 O O . GLU A 1 104 ? 6.126 -10.117 7.198 1.00 88.88 104 GLU A O 1
ATOM 796 N N . LEU A 1 105 ? 4.852 -10.235 5.336 1.00 87.56 105 LEU A N 1
ATOM 797 C CA . LEU A 1 105 ? 5.196 -8.914 4.804 1.00 87.56 105 LEU A CA 1
ATOM 798 C C . LEU A 1 105 ? 4.365 -7.779 5.403 1.00 87.56 105 LEU A C 1
ATOM 800 O O . LEU A 1 105 ? 4.825 -6.641 5.476 1.00 87.56 105 LEU A O 1
ATOM 804 N N . LEU A 1 106 ? 3.136 -8.065 5.836 1.00 83.25 106 LEU A N 1
ATOM 805 C CA . LEU A 1 106 ? 2.289 -7.048 6.449 1.00 83.25 106 LEU A 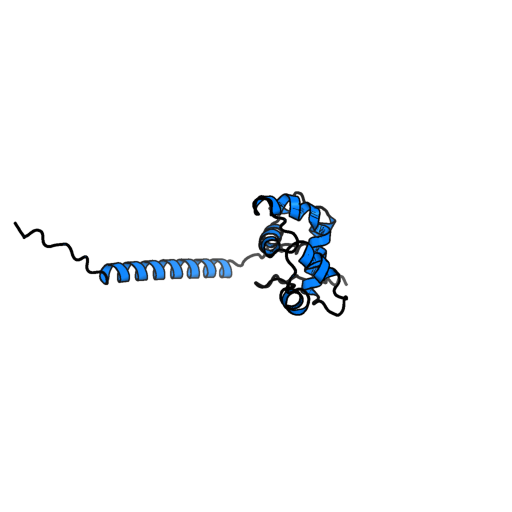CA 1
ATOM 806 C C . LEU A 1 106 ? 2.856 -6.632 7.812 1.00 83.25 106 LEU A C 1
ATOM 808 O O . LEU A 1 106 ? 3.123 -7.515 8.644 1.00 83.25 106 LEU A O 1
ATOM 812 N N . PRO A 1 107 ? 2.916 -5.317 8.112 1.00 74.75 107 PRO A N 1
ATOM 813 C CA . PRO A 1 107 ? 3.295 -4.830 9.429 1.00 74.75 107 PRO A CA 1
ATOM 814 C C . PRO A 1 107 ? 2.497 -5.585 10.482 1.00 74.75 107 PRO A C 1
ATOM 816 O O . PRO A 1 107 ? 1.261 -5.649 10.422 1.00 74.75 107 PRO A O 1
ATOM 819 N N . LYS A 1 108 ? 3.198 -6.239 11.413 1.00 68.88 108 LYS A N 1
ATOM 820 C CA . LYS A 1 108 ? 2.539 -6.835 12.571 1.00 68.88 108 LYS A CA 1
ATOM 821 C C . LYS A 1 108 ? 1.893 -5.664 13.287 1.00 68.88 108 LYS A C 1
ATOM 823 O O . LYS A 1 108 ? 2.600 -4.766 13.724 1.00 68.88 108 LYS A O 1
ATOM 828 N N . GLY A 1 109 ? 0.562 -5.654 13.338 1.00 57.78 109 GLY A N 1
ATOM 829 C CA . GLY A 1 109 ? -0.156 -4.749 14.213 1.00 57.78 109 GLY A CA 1
ATOM 830 C C . GLY A 1 109 ? 0.278 -5.091 15.626 1.00 57.78 109 GLY A C 1
ATOM 831 O O . GLY A 1 109 ? -0.281 -5.995 16.248 1.00 57.78 109 GLY A O 1
ATOM 832 N N . GLU A 1 110 ? 1.336 -4.444 16.107 1.00 53.12 110 GLU A N 1
ATOM 833 C CA . GLU A 1 110 ? 1.568 -4.359 17.530 1.00 53.12 110 GLU A CA 1
ATOM 834 C C . GLU A 1 110 ? 0.276 -3.770 18.070 1.00 53.12 110 GLU A C 1
ATOM 836 O O . GLU A 1 110 ? -0.221 -2.754 17.574 1.00 53.12 110 GLU A O 1
ATOM 841 N N . LYS A 1 111 ? -0.353 -4.479 19.008 1.00 51.34 111 LYS A N 1
ATOM 842 C CA . LYS A 1 111 ? -1.394 -3.861 19.809 1.00 51.34 111 LYS A CA 1
ATOM 843 C C . LYS A 1 111 ? -0.682 -2.713 20.505 1.00 51.34 111 LYS A C 1
ATOM 845 O O . LYS A 1 111 ? -0.054 -2.940 21.533 1.00 51.34 111 LYS A O 1
ATOM 850 N N . GLU A 1 112 ? -0.717 -1.518 19.922 1.00 49.16 112 GLU A N 1
ATOM 851 C CA . GLU A 1 112 ? -0.443 -0.310 20.672 1.00 49.16 112 GLU A CA 1
ATOM 852 C C . GLU A 1 112 ? -1.421 -0.388 21.839 1.00 49.16 112 GLU A C 1
ATOM 854 O O . GLU A 1 112 ? -2.637 -0.235 21.673 1.00 49.16 112 GLU A O 1
ATOM 859 N N . GLU A 1 113 ? -0.914 -0.721 23.025 1.00 46.78 113 GLU A N 1
ATOM 860 C CA . GLU A 1 113 ? -1.595 -0.386 24.259 1.00 46.78 113 GLU A CA 1
ATOM 861 C C . GLU A 1 113 ? -1.652 1.136 24.271 1.00 46.78 113 GLU A C 1
ATOM 863 O O . GLU A 1 113 ? -0.763 1.817 24.774 1.00 46.78 113 GLU A O 1
ATOM 868 N N . ILE A 1 114 ? -2.677 1.684 23.616 1.00 52.81 114 ILE A N 1
ATOM 869 C CA . ILE A 1 114 ? -2.970 3.106 23.645 1.00 52.81 114 ILE A CA 1
ATOM 870 C C . ILE A 1 114 ? -3.150 3.422 25.122 1.00 52.81 114 ILE A C 1
ATOM 872 O O . ILE A 1 114 ? -4.139 2.988 25.729 1.00 52.81 114 ILE A O 1
ATOM 876 N N . SER A 1 115 ? -2.181 4.136 25.692 1.00 57.97 115 SER A N 1
ATOM 877 C CA . SER A 1 115 ? -2.207 4.485 27.103 1.00 57.97 115 SER A CA 1
ATOM 878 C C . SER A 1 115 ? -3.519 5.213 27.410 1.00 57.97 115 SER A C 1
ATOM 880 O O . SER A 1 115 ? -4.093 5.906 26.556 1.00 57.97 115 SER A O 1
ATOM 882 N N . GLU A 1 116 ? -4.035 5.055 28.629 1.00 67.00 116 GLU A N 1
ATOM 883 C CA . GLU A 1 116 ? -5.247 5.775 29.047 1.00 67.00 116 GLU A CA 1
ATOM 884 C C . GLU A 1 116 ? -5.099 7.293 28.859 1.00 67.00 116 GLU A C 1
ATOM 886 O O . GLU A 1 116 ? -6.064 7.983 28.528 1.00 67.00 116 GLU A O 1
ATOM 891 N N . GLU A 1 117 ? -3.871 7.803 28.941 1.00 62.44 117 GLU A N 1
ATOM 892 C CA . GLU A 1 117 ? -3.537 9.196 28.674 1.00 62.44 117 GLU A CA 1
ATOM 893 C C . GLU A 1 117 ? -3.833 9.586 27.216 1.00 62.44 117 GLU A C 1
ATOM 895 O O . GLU A 1 117 ? -4.580 10.537 26.970 1.00 62.44 117 GLU A O 1
ATOM 900 N N . THR A 1 118 ? -3.395 8.789 26.236 1.00 71.19 118 THR A N 1
ATOM 901 C CA . THR A 1 118 ? -3.689 9.024 24.812 1.00 71.19 118 THR A CA 1
ATOM 902 C C . THR A 1 118 ? -5.186 8.883 24.496 1.00 71.19 118 THR A C 1
ATOM 904 O O . THR A 1 118 ? -5.731 9.645 23.685 1.00 71.19 118 THR A O 1
ATOM 907 N N . LYS A 1 119 ? -5.905 7.966 25.163 1.00 73.31 119 LYS A N 1
ATOM 908 C CA . LYS A 1 119 ? -7.375 7.863 25.035 1.00 73.31 119 LYS A CA 1
ATOM 909 C C . LYS A 1 119 ? -8.083 9.090 25.605 1.00 73.31 119 LYS A C 1
ATOM 911 O O . LYS A 1 119 ? -9.025 9.594 24.979 1.00 73.31 119 LYS A O 1
ATOM 916 N N . SER A 1 120 ? -7.639 9.573 26.763 1.00 81.00 120 SER A N 1
ATOM 917 C CA . SER A 1 120 ? -8.198 10.752 27.426 1.00 81.00 120 SER A CA 1
ATOM 918 C C . SER A 1 120 ? -7.997 12.011 26.578 1.00 81.00 120 SER A C 1
ATOM 920 O O . SER A 1 120 ? -8.945 12.771 26.355 1.00 81.00 120 SER A O 1
ATOM 922 N N . GLU A 1 121 ? -6.821 12.174 25.971 1.00 85.94 121 GLU A N 1
ATOM 923 C CA . GLU A 1 121 ? -6.533 13.315 25.111 1.00 85.94 121 GLU A CA 1
ATOM 924 C C . GLU A 1 121 ? -7.337 13.262 23.806 1.00 85.94 121 GLU A C 1
ATOM 926 O O . GLU A 1 121 ? -7.900 14.272 23.366 1.00 85.94 121 GLU A O 1
ATOM 931 N N . ARG A 1 122 ? -7.494 12.071 23.213 1.00 82.75 122 ARG A N 1
ATOM 932 C CA . ARG A 1 122 ? -8.357 11.882 22.038 1.00 82.75 122 ARG A CA 1
ATOM 933 C C . ARG A 1 122 ? -9.822 12.206 22.351 1.00 82.75 122 ARG A C 1
ATOM 935 O O . ARG A 1 122 ? -10.494 12.814 21.511 1.00 82.75 122 ARG A O 1
ATOM 942 N N . ARG A 1 123 ? -10.320 11.855 23.546 1.00 87.31 123 ARG A N 1
ATOM 943 C CA . ARG A 1 123 ? -11.662 12.248 24.021 1.00 87.31 123 ARG A CA 1
ATOM 944 C C . ARG A 1 123 ? -11.778 13.763 24.171 1.00 87.31 123 ARG A C 1
ATOM 946 O O . ARG A 1 123 ? -12.683 14.341 23.567 1.00 87.31 123 ARG A O 1
ATOM 953 N N . ARG A 1 124 ? -10.823 14.410 24.848 1.00 90.94 124 ARG A N 1
ATOM 954 C CA . ARG A 1 124 ? -10.812 15.870 25.045 1.00 90.94 124 ARG A CA 1
ATOM 955 C C . ARG A 1 124 ? -10.834 16.624 23.715 1.00 90.94 124 ARG A C 1
ATOM 957 O O . ARG A 1 124 ? -11.670 17.500 23.507 1.00 90.94 124 ARG A O 1
ATOM 964 N N . ARG A 1 125 ? -9.985 16.225 22.759 1.00 87.50 125 ARG A N 1
ATOM 965 C CA . ARG A 1 125 ? -9.944 16.820 21.408 1.00 87.50 125 ARG A CA 1
ATOM 966 C C . ARG A 1 125 ? -11.264 16.636 20.649 1.00 87.50 125 ARG A C 1
ATOM 968 O O . ARG A 1 125 ? -11.674 17.520 19.897 1.00 87.50 125 ARG A O 1
ATOM 975 N N . LYS A 1 126 ? -11.948 15.498 20.820 1.00 91.88 126 LYS A N 1
ATOM 976 C CA . LYS A 1 126 ? -13.251 15.235 20.182 1.00 91.88 126 LYS A CA 1
ATOM 977 C C . LYS A 1 126 ? -14.358 16.113 20.770 1.00 91.88 126 LYS A C 1
ATOM 979 O O . LYS A 1 126 ? -15.187 16.617 20.011 1.00 91.88 126 LYS A O 1
ATOM 984 N N . GLU A 1 127 ? -14.370 16.311 22.083 1.00 94.81 127 GLU A N 1
ATOM 985 C CA . GLU A 1 127 ? -15.327 17.189 22.767 1.00 94.81 127 GLU A CA 1
ATOM 986 C C . GLU A 1 127 ? -15.112 18.657 22.412 1.00 94.81 127 GLU A C 1
ATOM 988 O O . GLU A 1 127 ? -16.068 19.343 22.052 1.00 94.81 127 GLU A O 1
ATOM 993 N N . GLU A 1 128 ? -13.862 19.116 22.386 1.00 94.25 128 GLU A N 1
ATOM 994 C CA . GLU A 1 128 ? -13.532 20.489 22.004 1.00 94.25 128 GLU A CA 1
ATOM 995 C C . GLU A 1 128 ? -13.994 20.807 20.573 1.00 94.25 128 GLU A C 1
ATOM 997 O O . GLU A 1 128 ? -14.614 21.843 20.322 1.00 94.25 128 GLU A O 1
ATOM 1002 N N . ARG A 1 129 ? -13.772 19.882 19.628 1.00 92.81 129 ARG A N 1
ATOM 1003 C CA . ARG A 1 129 ? -14.262 20.016 18.246 1.00 92.81 129 ARG A CA 1
ATOM 1004 C C . ARG A 1 129 ? -15.788 20.078 18.181 1.00 92.81 129 ARG A C 1
ATOM 1006 O O . ARG A 1 129 ? -16.326 20.856 17.396 1.00 92.81 129 ARG A O 1
ATOM 1013 N N . LYS A 1 130 ? -16.493 19.275 18.986 1.00 92.94 130 LYS A N 1
ATOM 1014 C CA . LYS A 1 130 ? -17.962 19.320 19.064 1.00 92.94 130 LYS A CA 1
ATOM 1015 C C . LYS A 1 130 ? -18.450 20.652 19.629 1.00 92.94 130 LYS A C 1
ATOM 1017 O O . LYS A 1 130 ? -19.384 21.216 19.068 1.00 92.94 130 LYS A O 1
ATOM 1022 N N . ARG A 1 131 ? -17.809 21.165 20.682 1.00 95.62 131 ARG A N 1
ATOM 1023 C CA . ARG A 1 131 ? -18.152 22.460 21.281 1.00 95.62 131 ARG A CA 1
ATOM 1024 C C . ARG A 1 131 ? -17.969 23.599 20.279 1.00 95.62 131 ARG A C 1
ATOM 1026 O O . ARG A 1 131 ? -18.923 24.316 20.012 1.00 95.62 131 ARG A O 1
ATOM 1033 N N . LYS A 1 132 ? -16.804 23.676 19.626 1.00 94.06 132 LYS A N 1
ATOM 1034 C CA . LYS A 1 132 ? -16.517 24.681 18.585 1.00 94.06 132 LYS A CA 1
ATOM 1035 C C . LYS A 1 132 ? -17.527 24.648 17.432 1.00 94.06 132 LYS A C 1
ATOM 1037 O O . LYS A 1 132 ? -17.894 25.692 16.909 1.00 94.06 132 LYS A O 1
ATOM 1042 N N . ARG A 1 133 ? -17.998 23.458 17.032 1.00 92.31 133 ARG A N 1
ATOM 1043 C CA . ARG A 1 133 ? -19.059 23.331 16.016 1.00 92.31 133 ARG A CA 1
ATOM 1044 C C . ARG A 1 133 ? -20.403 23.881 16.498 1.00 92.31 133 ARG A C 1
ATOM 1046 O O . ARG A 1 133 ? -21.077 24.525 15.708 1.00 92.31 133 ARG A O 1
ATOM 1053 N N . ARG A 1 134 ? -20.782 23.647 17.760 1.00 92.25 134 ARG A N 1
ATOM 1054 C CA . ARG A 1 134 ? -22.018 24.203 18.342 1.00 92.25 134 ARG A CA 1
ATOM 1055 C C . ARG A 1 134 ? -21.968 25.726 18.415 1.00 92.25 134 ARG A C 1
ATOM 1057 O O . ARG A 1 134 ? -22.845 26.365 17.858 1.00 92.25 134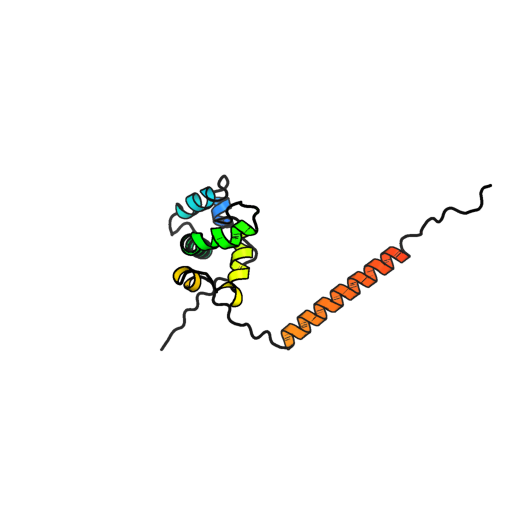 ARG A O 1
ATOM 1064 N N . GLU A 1 135 ? -20.883 26.277 18.956 1.00 93.12 135 GLU A N 1
ATOM 1065 C CA . GLU A 1 135 ? -20.669 27.731 19.032 1.00 93.12 135 GLU A CA 1
ATOM 1066 C C . GLU A 1 135 ? -20.705 28.392 17.643 1.00 93.12 135 GLU A C 1
ATOM 1068 O O . GLU A 1 135 ? -21.208 29.500 17.487 1.00 93.12 135 GLU A O 1
ATOM 1073 N N . LYS A 1 136 ? -20.177 27.716 16.610 1.00 90.62 136 LYS A N 1
ATOM 1074 C CA . LYS A 1 136 ? -20.242 28.212 15.231 1.00 90.62 136 LYS A CA 1
ATOM 1075 C C . LYS A 1 136 ? -21.681 28.239 14.697 1.00 90.62 136 LYS A C 1
ATOM 1077 O O . LYS A 1 136 ? -22.066 29.241 14.110 1.00 90.62 136 LYS A O 1
ATOM 1082 N N . MET A 1 137 ? -22.465 27.182 14.925 1.00 86.94 137 MET A N 1
ATOM 1083 C CA . MET A 1 137 ? -23.872 27.125 14.496 1.00 86.94 137 MET A CA 1
ATOM 1084 C C . MET A 1 137 ? -24.748 28.148 15.231 1.00 86.94 137 MET A C 1
ATOM 1086 O O . MET A 1 137 ? -25.616 28.752 14.614 1.00 86.94 137 MET A O 1
ATOM 1090 N N . GLU A 1 138 ? -24.505 28.370 16.524 1.00 86.69 138 GLU A N 1
ATOM 1091 C CA . GLU A 1 138 ? -25.220 29.379 17.320 1.00 86.69 138 GLU A CA 1
ATOM 1092 C C . GLU A 1 138 ? -24.934 30.795 16.799 1.00 86.69 138 GLU A C 1
ATOM 1094 O O . GLU A 1 138 ? -25.861 31.559 16.551 1.00 86.69 138 GLU A O 1
ATOM 1099 N N . LYS A 1 139 ? -23.667 31.116 16.501 1.00 86.25 139 LYS A N 1
ATOM 1100 C CA . LYS A 1 139 ? -23.300 32.406 15.891 1.00 86.25 139 LYS A CA 1
ATOM 1101 C C . LYS A 1 139 ? -23.866 32.595 14.484 1.00 86.25 139 LYS A C 1
ATOM 1103 O O . LYS A 1 139 ? -24.217 33.711 14.118 1.00 86.25 139 LYS A O 1
ATOM 1108 N N . GLU A 1 140 ? -23.941 31.532 13.685 1.00 79.38 140 GLU A N 1
ATOM 1109 C CA . GLU A 1 140 ? -24.570 31.575 12.357 1.00 79.38 140 GLU A CA 1
ATOM 1110 C C . GLU A 1 140 ? -26.096 31.769 12.451 1.00 79.38 140 GLU A C 1
ATOM 1112 O O . GLU A 1 140 ? -26.670 32.426 11.587 1.00 79.38 140 GLU A O 1
ATOM 1117 N N . GLN A 1 141 ? -26.751 31.271 13.508 1.00 74.19 141 GLN A N 1
ATOM 1118 C CA . GLN A 1 141 ? -28.170 31.541 13.781 1.00 74.19 141 GLN A CA 1
ATOM 1119 C C . GLN A 1 141 ? -28.420 32.962 14.296 1.00 74.19 141 GLN A C 1
ATOM 1121 O O . GLN A 1 141 ? -29.381 33.592 13.865 1.00 74.19 141 GLN A O 1
ATOM 1126 N N . GLU A 1 142 ? -27.565 33.492 15.172 1.00 70.62 142 GLU A N 1
ATOM 1127 C CA . GLU A 1 142 ? -27.685 34.872 15.668 1.00 70.62 142 GLU A CA 1
ATOM 1128 C C . GLU A 1 142 ? -27.318 35.919 14.600 1.00 70.62 142 GLU A C 1
ATOM 1130 O O . GLU A 1 142 ? -27.852 37.026 14.604 1.00 70.62 142 GLU A O 1
ATOM 1135 N N . GLY A 1 143 ? -26.425 35.574 13.666 1.00 63.41 143 GLY A N 1
ATOM 1136 C CA . GLY A 1 143 ? -25.979 36.450 12.578 1.00 63.41 143 GLY A CA 1
ATOM 1137 C C . GLY A 1 143 ? -26.844 36.420 11.314 1.00 63.41 143 GLY A C 1
ATOM 1138 O O . GLY A 1 143 ? -26.591 37.211 10.406 1.00 63.41 143 GLY A O 1
ATOM 1139 N N . ASN A 1 144 ? -27.841 35.535 11.231 1.00 55.19 144 ASN A N 1
ATOM 1140 C CA . ASN A 1 144 ? -28.785 35.482 10.119 1.00 55.19 144 ASN A CA 1
ATOM 1141 C C . ASN A 1 144 ? -30.134 36.071 10.564 1.00 55.19 144 ASN A C 1
ATOM 1143 O O . ASN A 1 144 ? -30.982 35.324 11.061 1.00 55.19 144 ASN A O 1
ATOM 1147 N N . PRO A 1 145 ? -30.368 37.390 10.414 1.00 54.25 145 PRO A N 1
ATOM 1148 C CA . PRO A 1 145 ? -31.697 37.937 10.605 1.00 54.25 145 PRO A CA 1
ATOM 1149 C C . PRO A 1 145 ? -32.588 37.332 9.520 1.00 54.25 145 PRO A C 1
ATOM 1151 O O . PRO A 1 145 ? -32.534 37.718 8.352 1.00 54.25 145 PRO A O 1
ATOM 1154 N N . LEU A 1 146 ? -33.402 36.353 9.912 1.00 56.12 146 LEU A N 1
ATOM 1155 C CA . LEU A 1 146 ? -34.614 36.005 9.191 1.00 56.12 146 LEU A CA 1
ATOM 1156 C C . LEU A 1 146 ? -35.370 37.317 8.961 1.00 56.12 146 LEU A C 1
ATOM 1158 O O . LEU A 1 146 ? -35.988 37.856 9.876 1.00 56.12 146 LEU A O 1
ATOM 1162 N N . ASN A 1 147 ? -35.298 37.831 7.732 1.00 57.12 147 ASN A N 1
ATOM 1163 C CA . ASN A 1 147 ? -36.354 38.656 7.171 1.00 57.12 147 ASN A CA 1
ATOM 1164 C C . ASN A 1 147 ? -37.613 37.782 7.204 1.00 57.12 147 ASN A C 1
ATOM 1166 O O . ASN A 1 147 ? -37.886 37.034 6.266 1.00 57.12 147 ASN A O 1
ATOM 1170 N N . LEU A 1 148 ? -38.331 37.803 8.328 1.00 58.72 148 LEU A N 1
ATOM 1171 C CA . LEU A 1 148 ? -39.733 37.436 8.321 1.00 58.72 148 LEU A CA 1
ATOM 1172 C C . LEU A 1 148 ? -40.434 38.535 7.516 1.00 58.72 148 LEU A C 1
ATOM 1174 O O . LEU A 1 148 ? -40.335 39.697 7.914 1.00 58.72 148 LEU A O 1
ATOM 1178 N N . PRO A 1 149 ? -41.085 38.218 6.383 1.00 59.09 149 PRO A N 1
ATOM 1179 C CA . PRO A 1 149 ? -41.931 39.195 5.723 1.00 59.09 149 PRO A CA 1
ATOM 1180 C C . PRO A 1 149 ? -43.008 39.644 6.714 1.00 59.09 149 PRO A C 1
ATOM 1182 O O . PRO A 1 149 ? -43.645 38.818 7.374 1.00 59.09 149 PRO A O 1
ATOM 1185 N N . ASP A 1 150 ? -43.143 40.960 6.840 1.00 58.12 150 ASP A N 1
ATOM 1186 C CA . ASP A 1 150 ? -44.145 41.623 7.663 1.00 58.12 150 ASP A CA 1
ATOM 1187 C C . ASP A 1 150 ? -45.543 41.123 7.244 1.00 58.12 150 ASP A C 1
ATOM 1189 O O . ASP A 1 150 ? -45.884 41.215 6.061 1.00 58.12 150 ASP A O 1
ATOM 1193 N N . PRO A 1 151 ? -46.362 40.544 8.142 1.00 58.38 151 PRO A N 1
ATOM 1194 C CA . PRO A 1 151 ? -47.681 40.014 7.789 1.00 58.38 151 PRO A CA 1
ATOM 1195 C C . PRO A 1 151 ? -48.745 41.117 7.580 1.00 58.38 151 PRO A C 1
ATOM 1197 O O . PRO A 1 151 ? -49.928 40.879 7.818 1.00 58.38 151 PRO A O 1
ATOM 1200 N N . GLY A 1 152 ? -48.340 42.319 7.161 1.00 60.72 152 GLY A N 1
ATOM 1201 C CA . GLY A 1 152 ? -49.122 43.551 7.276 1.00 60.72 152 GLY A CA 1
ATOM 1202 C C . GLY A 1 152 ? -49.411 44.336 5.992 1.00 60.72 152 GLY A C 1
ATOM 1203 O O . GLY A 1 152 ? -49.703 45.521 6.108 1.00 60.72 152 GLY A O 1
ATOM 1204 N N . GLU A 1 153 ? -49.366 43.740 4.796 1.00 53.69 153 GLU A N 1
ATOM 1205 C CA . GLU A 1 153 ? -49.890 44.387 3.576 1.00 53.69 153 GLU A CA 1
ATOM 1206 C C . GLU A 1 153 ? -51.064 43.596 2.974 1.00 53.69 153 GLU A C 1
ATOM 1208 O O . GLU A 1 153 ? -50.880 42.720 2.127 1.00 53.69 153 GLU A O 1
ATOM 1213 N N . LEU A 1 154 ? -52.277 43.927 3.434 1.00 47.88 154 LEU A N 1
ATOM 1214 C CA . LEU A 1 154 ? -53.561 43.766 2.738 1.00 47.88 154 LEU A CA 1
ATOM 1215 C C . LEU A 1 154 ? -54.505 44.901 3.152 1.00 47.88 154 LEU A C 1
ATOM 1217 O O . LEU A 1 154 ? -54.645 45.127 4.376 1.00 47.88 154 LEU A O 1
#

Secondary structure (DSSP, 8-state):
------------SS-TTHHHHHHH-TT--THHHHHHHHTS-TTTS-HHHHHHHHHHHHTHHHHHHHHTTTTTT---TTSTTHHHHHHHHTSGGG-TT--HHHHHHS---------HHHHHHHHHHHHHHHHHHHHHHHHHHHT----PPPS---

pLDDT: mean 76.71, std 15.38, range [33.91, 95.62]

Sequence (154 aa):
MLIFWTAGIHITSSHPCDSEHAANCPAAAGERLGECLEALSDNSSSQACKEWLHVQSVCSSELLDQCDKRNEGSPCKYNDDAIPCLAFWTHPDYRVGYSVACKELLPKGEKEEISEETKSERRRRKEERKRKRREKMEKEQEGNPLNLPDPGEL

Organism: NCBI:txid1606541